Protein AF-A0A7S3QE21-F1 (afdb_monomer)

Mean predicted aligned error: 10.81 Å

Nearest PDB structures (foldseek):
  2db0-assembly1_A  TM=3.358E-01  e=1.601E+00  Pyrococcus horikoshii OT3
  6w1e-assembly1_A-2  TM=3.048E-01  e=9.489E+00  Streptococcus thermophilus LMG 18311

Secondary structure (DSSP, 8-state):
-HHHHHHTGGGGGGGG-EETTEEHHHHHHHHH-HHHHHHHHHHHS-S--TT-HHHHHHHHHHHHH-GGGHHHHGGGSGGGGGSPPTTT---HHHHHHHSTT--HHHHHHHHHH-GGGGG-------------------

Foldseek 3Di:
DLVVLLVPLVCLLQQLADDPNDGVLRVCCVVPNLVVSLVVSLSSHDPDDPVCVSLLSNLLSCLQHPLVCLVSSCVVRVVNQPPADPVPRHGSLVNLCPYPNHDVVSNCVSCVSPVCSVVPDDPDDDPPDDPDDDDDDD

Sequence (138 aa):
MKAGMQHFSNHFGFLFRELHGQTACEAAFDVFGKDDTMTMIRQCIPAMDENNHHHSRILNYVARHCPRLMKDMVNCYQPNVSQKDPQTGLYPFMLAASFDTCDLSSVYLLLHHNPRLLNGGCKSSCNLHKMEERQGKS

Organism: NCBI:txid122233

Radius of gyration: 20.23 Å; Cα contacts (8 Å, |Δi|>4): 142; chains: 1; bounding box: 34×74×44 Å

Structure (mmCIF, N/CA/C/O backbone):
data_AF-A0A7S3QE21-F1
#
_entry.id   AF-A0A7S3QE21-F1
#
loop_
_atom_site.group_PDB
_atom_site.id
_atom_site.type_symbol
_atom_site.label_atom_id
_atom_site.label_alt_id
_atom_site.label_comp_id
_atom_site.label_asym_id
_atom_site.label_entity_id
_atom_site.label_seq_id
_atom_site.pdbx_PDB_ins_code
_atom_site.Cartn_x
_atom_site.Cartn_y
_atom_site.Cartn_z
_atom_site.occupancy
_atom_site.B_iso_or_equiv
_atom_site.auth_seq_id
_atom_site.auth_comp_id
_atom_site.auth_asym_id
_atom_site.auth_atom_id
_atom_site.pdbx_PDB_model_num
ATOM 1 N N . MET A 1 1 ? 3.066 16.590 14.813 1.00 49.66 1 MET A N 1
ATOM 2 C CA . MET A 1 1 ? 3.157 15.407 13.924 1.00 49.66 1 MET A CA 1
ATOM 3 C C . MET A 1 1 ? 3.993 15.687 12.669 1.00 49.66 1 MET A C 1
ATOM 5 O O . MET A 1 1 ? 5.017 15.039 12.509 1.00 49.66 1 MET A O 1
ATOM 9 N N . LYS A 1 2 ? 3.656 16.708 11.859 1.00 47.16 2 LYS A N 1
ATOM 10 C CA . LYS A 1 2 ? 4.366 17.073 10.609 1.00 47.16 2 LYS A CA 1
ATOM 11 C C . LYS A 1 2 ? 5.896 17.214 10.734 1.00 47.16 2 LYS A C 1
ATOM 13 O O . LYS A 1 2 ? 6.616 16.590 9.968 1.00 47.16 2 LYS A O 1
ATOM 18 N N . ALA A 1 3 ? 6.393 17.949 11.736 1.00 53.31 3 ALA A N 1
ATOM 19 C CA . ALA A 1 3 ? 7.837 18.140 11.940 1.00 53.31 3 ALA A CA 1
ATOM 20 C C . ALA A 1 3 ? 8.583 16.827 12.263 1.00 53.31 3 ALA A C 1
ATOM 22 O O . ALA A 1 3 ? 9.636 16.556 11.699 1.00 53.31 3 ALA A O 1
ATOM 23 N N . GLY A 1 4 ? 8.012 15.963 13.110 1.00 53.66 4 GLY A N 1
ATOM 24 C CA . GLY A 1 4 ? 8.606 14.656 13.418 1.00 53.66 4 GLY A CA 1
ATOM 25 C C . GLY A 1 4 ? 8.608 13.711 12.213 1.00 53.66 4 GLY A C 1
ATOM 26 O O . GLY A 1 4 ? 9.601 13.043 11.951 1.00 53.66 4 GLY A O 1
ATOM 27 N N . MET A 1 5 ? 7.528 13.701 11.429 1.00 58.84 5 MET A N 1
ATOM 28 C CA . MET A 1 5 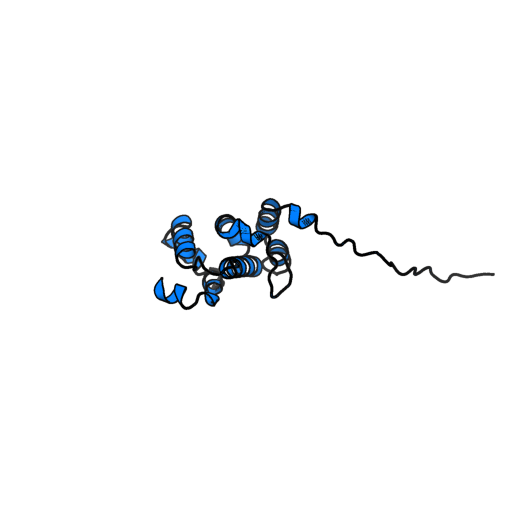? 7.413 12.859 10.231 1.00 58.84 5 MET A CA 1
ATOM 29 C C . MET A 1 5 ? 8.389 13.272 9.120 1.00 58.84 5 MET A C 1
ATOM 31 O O . MET A 1 5 ? 8.921 12.408 8.430 1.00 58.84 5 MET A O 1
ATOM 35 N N . GLN A 1 6 ? 8.693 14.566 8.996 1.00 58.41 6 GLN A N 1
ATOM 36 C CA . GLN A 1 6 ? 9.703 15.068 8.059 1.00 58.41 6 GLN A CA 1
ATOM 37 C C . GLN A 1 6 ? 11.135 14.663 8.451 1.00 58.41 6 GLN A C 1
ATOM 39 O O . GLN A 1 6 ? 11.940 14.367 7.574 1.00 58.41 6 GLN A O 1
ATOM 44 N N . HIS A 1 7 ? 11.452 14.599 9.751 1.00 56.91 7 HIS A N 1
ATOM 45 C CA . HIS A 1 7 ? 12.776 14.185 10.242 1.00 56.91 7 HIS A CA 1
ATOM 46 C C . HIS A 1 7 ? 12.993 12.664 10.244 1.00 56.91 7 HIS A C 1
ATOM 48 O O . HIS A 1 7 ? 14.127 12.198 10.142 1.00 56.91 7 HIS A O 1
ATOM 54 N N . PHE A 1 8 ? 11.919 11.880 10.347 1.00 61.50 8 PHE A N 1
ATOM 55 C CA . PHE A 1 8 ? 11.961 10.420 10.452 1.00 61.50 8 PHE A CA 1
ATOM 56 C C . PHE A 1 8 ? 11.344 9.742 9.230 1.00 61.50 8 PHE A C 1
ATOM 58 O O . PHE A 1 8 ? 10.583 8.785 9.351 1.00 61.50 8 PHE A O 1
ATOM 65 N N . SER A 1 9 ? 11.701 10.205 8.038 1.00 58.72 9 SER A N 1
ATOM 66 C CA . SER A 1 9 ? 11.113 9.733 6.785 1.00 58.72 9 SER A CA 1
ATOM 67 C C . SER A 1 9 ? 11.354 8.235 6.506 1.00 58.72 9 SER A C 1
ATOM 69 O O . SER A 1 9 ? 10.553 7.565 5.860 1.00 58.72 9 SER A O 1
ATOM 71 N N . ASN A 1 10 ? 12.401 7.647 7.086 1.00 61.97 10 ASN A N 1
ATOM 72 C CA . ASN A 1 10 ? 12.647 6.201 7.041 1.00 61.97 10 ASN A CA 1
ATOM 73 C C . ASN A 1 10 ? 11.690 5.373 7.924 1.00 61.97 10 ASN A C 1
ATOM 75 O O . ASN A 1 10 ? 11.673 4.148 7.826 1.00 61.97 10 ASN A O 1
ATOM 79 N N . HIS A 1 11 ? 10.892 6.020 8.775 1.00 72.00 11 HIS A N 1
ATOM 80 C CA . HIS A 1 11 ? 10.008 5.381 9.750 1.00 72.00 11 HIS A CA 1
ATOM 81 C C . HIS A 1 11 ? 8.526 5.426 9.350 1.00 72.00 11 HIS A C 1
ATOM 83 O O . HIS A 1 11 ? 7.686 4.944 10.107 1.00 72.00 11 HIS A O 1
ATOM 89 N N . PHE A 1 12 ? 8.181 5.928 8.153 1.00 75.69 12 PHE A N 1
ATOM 90 C CA . PHE A 1 12 ? 6.794 5.917 7.657 1.00 75.69 12 PHE A CA 1
ATOM 91 C C . PHE A 1 12 ? 6.184 4.511 7.605 1.00 75.69 12 PHE A C 1
ATOM 93 O O . PHE A 1 12 ? 4.978 4.368 7.783 1.00 75.69 12 PHE A O 1
ATOM 100 N N . GLY A 1 13 ? 7.011 3.469 7.454 1.00 74.94 13 GLY A N 1
ATOM 101 C CA . GLY A 1 13 ? 6.569 2.076 7.561 1.00 74.94 13 GLY A CA 1
ATOM 102 C C . GLY A 1 13 ? 5.844 1.761 8.877 1.00 74.94 13 GLY A C 1
ATOM 103 O O . GLY A 1 13 ? 4.947 0.928 8.890 1.00 74.94 13 GLY A O 1
ATOM 104 N N . PHE A 1 14 ? 6.141 2.462 9.979 1.00 82.00 14 PHE A N 1
ATOM 105 C CA . PHE A 1 14 ? 5.453 2.233 11.254 1.00 82.00 14 PHE A CA 1
ATOM 106 C C . PHE A 1 14 ? 3.972 2.608 11.239 1.00 82.00 14 PHE A C 1
ATOM 108 O O . PHE A 1 14 ? 3.220 2.028 12.015 1.00 82.00 14 PHE A O 1
ATOM 115 N N . LEU A 1 15 ? 3.531 3.503 10.348 1.00 85.12 15 LEU A N 1
ATOM 116 C CA . LEU A 1 15 ? 2.099 3.786 10.182 1.00 85.12 15 LEU A CA 1
ATOM 117 C C . LEU A 1 15 ? 1.323 2.542 9.737 1.00 85.12 15 LEU A C 1
ATOM 119 O O . LEU A 1 15 ? 0.148 2.396 10.054 1.00 85.12 15 LEU A O 1
ATOM 123 N N . PHE A 1 16 ? 2.006 1.653 9.022 1.00 86.81 16 PHE A N 1
ATOM 124 C CA . PHE A 1 16 ? 1.462 0.454 8.395 1.00 86.81 16 PHE A CA 1
ATOM 125 C C . PHE A 1 16 ? 1.811 -0.819 9.163 1.00 86.81 16 PHE A C 1
ATOM 127 O O . PHE A 1 16 ? 1.460 -1.919 8.746 1.00 86.81 16 PHE A O 1
ATOM 134 N N . ARG A 1 17 ? 2.530 -0.692 10.282 1.00 85.25 17 ARG A N 1
ATOM 135 C CA . ARG A 1 17 ? 2.784 -1.819 11.168 1.00 85.25 17 ARG A CA 1
ATOM 136 C C . ARG A 1 17 ? 1.496 -2.157 11.902 1.00 85.25 17 ARG A C 1
ATOM 138 O O . ARG A 1 17 ? 0.886 -1.286 12.517 1.00 85.25 17 ARG A O 1
ATOM 145 N N . GLU A 1 18 ? 1.124 -3.427 11.867 1.00 85.19 18 GLU A N 1
ATOM 146 C CA . GLU A 1 18 ? -0.023 -3.919 12.614 1.00 85.19 18 GLU A CA 1
ATOM 147 C C . GLU A 1 18 ? 0.317 -4.048 14.103 1.00 85.19 18 GLU A C 1
ATOM 149 O O . GLU A 1 18 ? 1.329 -4.647 14.476 1.00 85.19 18 GLU A O 1
ATOM 154 N N . LEU A 1 19 ? -0.529 -3.466 14.951 1.00 84.00 19 LEU A N 1
ATOM 155 C CA . LEU A 1 19 ? -0.481 -3.577 16.403 1.00 84.00 19 LEU A CA 1
ATOM 156 C C . LEU A 1 19 ? -1.888 -3.943 16.881 1.00 84.00 19 LEU A C 1
ATOM 158 O O . LEU A 1 19 ? -2.837 -3.203 16.653 1.00 84.00 19 LEU A O 1
ATOM 162 N N . HIS A 1 20 ? -2.035 -5.099 17.531 1.00 87.31 20 HIS A N 1
ATOM 163 C CA . HIS A 1 20 ? -3.336 -5.597 18.005 1.00 87.31 20 HIS A CA 1
ATOM 164 C C . HIS A 1 20 ? -4.408 -5.737 16.902 1.00 87.31 20 HIS A C 1
ATOM 166 O O . HIS A 1 20 ? -5.582 -5.474 17.140 1.00 87.31 20 HIS A O 1
ATOM 172 N N . GLY A 1 21 ? -4.013 -6.160 15.696 1.00 86.31 21 GLY A N 1
ATOM 173 C CA . GLY A 1 21 ? -4.936 -6.379 14.575 1.00 86.31 21 GLY A CA 1
ATOM 174 C C . GLY A 1 21 ? -5.262 -5.128 13.756 1.00 86.31 21 GLY A C 1
ATOM 175 O O . GLY A 1 21 ? -5.974 -5.232 12.761 1.00 86.31 21 GLY A O 1
ATOM 176 N N . GLN A 1 22 ? -4.737 -3.957 14.136 1.00 88.94 22 GLN A N 1
ATOM 177 C CA . GLN A 1 22 ? -4.975 -2.701 13.428 1.00 88.94 22 GLN A CA 1
ATOM 178 C C . GLN A 1 22 ? -3.673 -1.916 13.239 1.00 88.94 22 GLN A C 1
ATOM 180 O O . GLN A 1 22 ? -2.795 -1.887 14.102 1.00 88.94 22 GLN A O 1
ATOM 185 N N . THR A 1 23 ? -3.514 -1.276 12.087 1.00 90.38 23 THR A N 1
ATOM 186 C CA . THR A 1 23 ? -2.411 -0.340 11.843 1.00 90.38 23 THR A CA 1
ATOM 187 C C . THR A 1 23 ? -2.759 1.059 12.353 1.00 90.38 23 THR A C 1
ATOM 189 O O . THR A 1 23 ? -3.926 1.445 12.410 1.00 90.38 23 THR A O 1
ATOM 192 N N . ALA A 1 24 ? -1.750 1.876 12.668 1.00 90.06 24 ALA A N 1
ATOM 193 C CA . ALA A 1 24 ? -1.988 3.282 13.012 1.00 90.06 24 ALA A CA 1
ATOM 194 C C . ALA A 1 24 ? -2.667 4.055 11.860 1.00 90.06 24 ALA A C 1
ATOM 196 O O . ALA A 1 24 ? -3.428 4.988 12.105 1.00 90.06 24 ALA A O 1
ATOM 197 N N . CYS A 1 25 ? -2.422 3.650 10.608 1.00 89.50 25 CYS A N 1
ATOM 198 C CA . CYS A 1 25 ? -3.103 4.184 9.431 1.00 89.50 25 CYS A CA 1
ATOM 199 C C . CYS A 1 25 ? -4.599 3.839 9.415 1.00 89.50 25 CYS A C 1
ATOM 201 O O . CYS A 1 25 ? -5.415 4.718 9.161 1.00 89.50 25 CYS A O 1
ATOM 203 N N . GLU A 1 26 ? -4.969 2.590 9.704 1.00 90.19 26 GLU A N 1
ATOM 204 C CA . GLU A 1 26 ? -6.376 2.173 9.786 1.00 90.19 26 GLU A CA 1
ATOM 205 C C . GLU A 1 26 ? -7.103 2.886 10.927 1.00 90.19 26 GLU A C 1
ATOM 207 O O . GLU A 1 26 ? -8.194 3.404 10.718 1.00 90.19 26 GLU A O 1
ATOM 212 N N . ALA A 1 27 ? -6.463 3.020 12.091 1.00 91.69 27 ALA A N 1
ATOM 213 C CA . ALA A 1 27 ? -7.025 3.802 13.191 1.00 91.69 27 ALA A CA 1
ATOM 214 C C . ALA A 1 27 ? -7.248 5.276 12.793 1.00 91.69 27 ALA A C 1
ATOM 216 O O . ALA A 1 27 ? -8.248 5.886 13.166 1.00 91.69 27 ALA A O 1
ATOM 217 N N . ALA A 1 28 ? -6.344 5.861 12.000 1.00 90.75 28 ALA A N 1
ATOM 218 C CA . ALA A 1 28 ? -6.529 7.209 11.469 1.00 90.75 28 ALA A CA 1
ATOM 219 C C . ALA A 1 28 ? -7.672 7.285 10.440 1.00 90.75 28 ALA A C 1
ATOM 221 O O . ALA A 1 28 ? -8.402 8.276 10.434 1.00 90.75 28 ALA A O 1
ATOM 222 N N . PHE A 1 29 ? -7.881 6.242 9.626 1.00 91.81 29 PHE A N 1
ATOM 223 C CA . PHE A 1 29 ? -9.031 6.167 8.719 1.00 91.81 29 PHE A CA 1
ATOM 224 C C . PHE A 1 29 ? -10.359 6.197 9.476 1.00 91.81 29 PHE A C 1
ATOM 226 O O . PHE A 1 29 ? -11.265 6.908 9.045 1.00 91.81 29 PHE A O 1
ATOM 233 N N . ASP A 1 30 ? -10.453 5.495 10.605 1.00 91.25 30 ASP A N 1
ATOM 234 C CA . ASP A 1 30 ? -11.667 5.462 11.429 1.00 91.25 30 ASP A CA 1
ATOM 235 C C . ASP A 1 30 ? -11.979 6.825 12.071 1.00 91.25 30 ASP A C 1
ATOM 237 O O . ASP A 1 30 ? -13.144 7.190 12.221 1.00 91.25 30 ASP A O 1
ATOM 241 N N . VAL A 1 31 ? -10.947 7.595 12.440 1.00 93.88 31 VAL A N 1
ATOM 242 C CA . VAL A 1 31 ? -11.106 8.876 13.154 1.00 93.88 31 VAL A CA 1
ATOM 243 C C . VAL A 1 31 ? -11.271 10.067 12.208 1.00 93.88 31 VAL A C 1
ATOM 245 O O . VAL A 1 31 ? -12.096 10.943 12.463 1.00 93.88 31 VAL A O 1
ATOM 248 N N . PHE A 1 32 ? -10.474 10.133 11.142 1.00 91.31 32 PHE A N 1
ATOM 249 C CA . PHE A 1 32 ? -10.374 11.312 10.271 1.00 91.31 32 PHE A CA 1
ATOM 250 C C . PHE A 1 32 ? -10.912 11.072 8.862 1.00 91.31 32 PHE A C 1
ATOM 252 O O . PHE A 1 32 ? -10.989 12.003 8.070 1.00 91.31 32 PHE A O 1
ATOM 259 N N . GLY A 1 33 ? -11.272 9.835 8.529 1.00 91.00 33 GLY A N 1
ATOM 260 C CA . GLY A 1 33 ? -11.606 9.453 7.169 1.00 91.00 33 GLY A CA 1
ATOM 261 C C . GLY A 1 33 ? -10.367 9.134 6.332 1.00 91.00 33 GLY A C 1
ATOM 262 O O . GLY A 1 33 ? -9.252 9.626 6.546 1.00 91.00 33 GLY A O 1
ATOM 263 N N . LYS A 1 34 ? -10.578 8.262 5.347 1.00 88.56 34 LYS A N 1
ATOM 264 C CA . LYS A 1 34 ? -9.525 7.742 4.472 1.00 88.56 34 LYS A CA 1
ATOM 265 C C . LYS A 1 34 ? -8.854 8.843 3.648 1.00 88.56 34 LYS A C 1
ATOM 267 O O . LYS A 1 34 ? -7.629 8.932 3.643 1.00 88.56 34 LYS A O 1
ATOM 272 N N . ASP A 1 35 ? -9.633 9.671 2.957 1.00 87.38 35 ASP A N 1
ATOM 273 C CA . ASP A 1 35 ? -9.091 10.637 1.993 1.00 87.38 35 ASP A CA 1
ATOM 274 C C . ASP A 1 35 ? -8.256 11.732 2.675 1.00 87.38 35 ASP A C 1
ATOM 276 O O . ASP A 1 35 ? -7.161 12.063 2.205 1.00 87.38 35 ASP A O 1
ATOM 280 N N . ASP A 1 36 ? -8.707 12.216 3.833 1.00 88.44 36 ASP A N 1
ATOM 281 C CA . ASP A 1 36 ? -7.984 13.203 4.638 1.00 88.44 36 ASP A CA 1
ATOM 282 C C . ASP A 1 36 ? -6.694 12.614 5.212 1.00 88.44 36 ASP A C 1
ATOM 284 O O . ASP A 1 36 ? -5.623 13.219 5.103 1.00 88.44 36 ASP A O 1
ATOM 288 N N . THR A 1 37 ? -6.757 11.390 5.744 1.00 88.88 37 THR A N 1
ATOM 289 C CA . THR A 1 37 ? -5.572 10.683 6.247 1.00 88.88 37 THR A CA 1
ATOM 290 C C . THR A 1 37 ? -4.538 10.480 5.141 1.00 88.88 37 THR A C 1
ATOM 292 O O . THR A 1 37 ? -3.360 10.798 5.322 1.00 88.88 37 THR A O 1
ATOM 295 N N . MET A 1 38 ? -4.962 10.005 3.967 1.00 83.69 38 MET A N 1
ATOM 296 C CA . MET A 1 38 ? -4.068 9.788 2.827 1.00 83.69 38 MET A CA 1
ATOM 297 C C . MET A 1 38 ? -3.4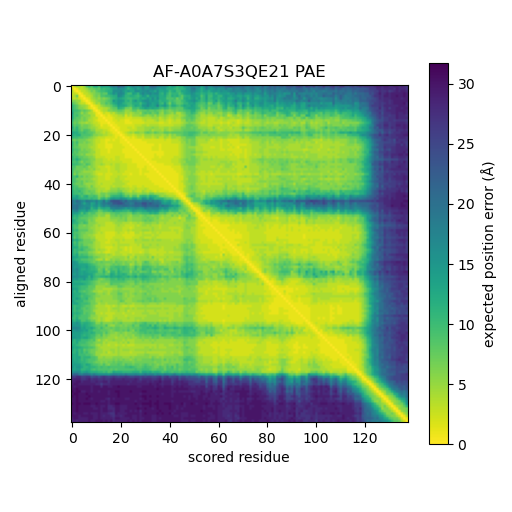65 11.096 2.312 1.00 83.69 38 MET A C 1
ATOM 299 O O . MET A 1 38 ? -2.277 11.140 1.981 1.00 83.69 38 MET A O 1
ATOM 303 N N . THR A 1 39 ? -4.244 12.178 2.302 1.00 85.00 39 THR A N 1
ATOM 304 C CA . THR A 1 39 ? -3.755 13.521 1.966 1.00 85.00 39 THR A CA 1
ATOM 305 C C . THR A 1 39 ? -2.685 13.981 2.955 1.00 85.00 39 THR A C 1
ATOM 307 O O . THR A 1 39 ? -1.626 14.456 2.537 1.00 85.00 39 THR A O 1
ATOM 310 N N . MET A 1 40 ? -2.899 13.773 4.256 1.00 83.81 40 MET A N 1
ATOM 311 C CA . MET A 1 40 ? -1.928 14.126 5.295 1.00 83.81 40 MET A CA 1
ATOM 312 C C . MET A 1 40 ? -0.642 13.301 5.195 1.00 83.81 40 MET A C 1
ATOM 314 O O . MET A 1 40 ? 0.449 13.868 5.282 1.00 83.81 40 MET A O 1
ATOM 318 N N . ILE A 1 41 ? -0.742 11.991 4.948 1.00 81.44 41 ILE A N 1
ATOM 319 C CA . ILE A 1 41 ? 0.427 11.122 4.746 1.00 81.44 41 ILE A CA 1
ATOM 320 C C . ILE A 1 41 ? 1.243 11.609 3.544 1.00 81.44 41 ILE A C 1
ATOM 322 O O . ILE A 1 41 ? 2.451 11.810 3.677 1.00 81.44 41 ILE A O 1
ATOM 326 N N . ARG A 1 42 ? 0.593 11.890 2.404 1.00 77.88 42 ARG A N 1
ATOM 327 C CA . ARG A 1 42 ? 1.259 12.438 1.207 1.00 77.88 42 ARG A CA 1
ATOM 328 C C . ARG A 1 42 ? 1.985 13.752 1.502 1.00 77.88 42 ARG A C 1
ATOM 330 O O . ARG A 1 42 ? 3.131 13.905 1.103 1.00 77.88 42 ARG A O 1
ATOM 337 N N . GLN A 1 43 ? 1.358 14.675 2.233 1.00 79.12 43 GLN A N 1
ATOM 338 C CA . GLN A 1 43 ? 1.965 15.966 2.592 1.00 79.12 43 GLN A CA 1
ATOM 339 C C . GLN A 1 43 ? 3.142 15.855 3.575 1.00 79.12 43 GLN A C 1
ATOM 341 O O . GLN A 1 43 ? 3.916 16.806 3.718 1.00 79.12 43 GLN A O 1
ATOM 346 N N . CYS A 1 44 ? 3.263 14.733 4.289 1.00 75.81 44 CYS A N 1
ATOM 347 C CA . CYS A 1 44 ? 4.357 14.498 5.226 1.00 75.81 44 CYS A CA 1
ATOM 348 C C . CYS A 1 44 ? 5.582 13.859 4.567 1.00 75.81 44 CYS A C 1
ATOM 350 O O . CYS A 1 44 ? 6.680 13.991 5.108 1.00 75.81 44 CYS A O 1
ATOM 352 N N . ILE A 1 45 ? 5.419 13.190 3.424 1.00 72.50 45 ILE A N 1
ATOM 353 C CA . ILE A 1 45 ? 6.530 12.571 2.703 1.00 72.50 45 ILE A CA 1
ATOM 354 C C . ILE A 1 45 ? 7.225 13.655 1.868 1.00 72.50 45 ILE A C 1
ATOM 356 O O . ILE A 1 45 ? 6.565 14.327 1.074 1.00 72.50 45 ILE A O 1
ATOM 360 N N . PRO A 1 46 ? 8.545 13.859 2.025 1.00 68.00 46 PRO A N 1
ATOM 361 C CA . PRO A 1 46 ? 9.275 14.824 1.214 1.00 68.00 46 PRO A CA 1
ATOM 362 C C . PRO A 1 46 ? 9.116 14.520 -0.282 1.00 68.00 46 PRO A C 1
ATOM 364 O O . PRO A 1 46 ? 9.324 13.387 -0.711 1.00 68.00 46 PRO A O 1
ATOM 367 N N . ALA A 1 47 ? 8.778 15.539 -1.079 1.00 61.09 47 ALA A N 1
ATOM 368 C CA . ALA A 1 47 ? 8.697 15.423 -2.540 1.00 61.09 47 ALA A CA 1
ATOM 369 C C . ALA A 1 47 ? 10.078 15.244 -3.198 1.00 61.09 47 ALA A C 1
ATOM 371 O O . ALA A 1 47 ? 10.173 14.800 -4.336 1.00 61.09 47 ALA A O 1
ATOM 372 N N . MET A 1 48 ? 11.143 15.620 -2.485 1.00 52.59 48 MET A N 1
ATOM 373 C CA . MET A 1 48 ? 12.510 15.617 -2.985 1.00 52.59 48 MET A CA 1
ATOM 374 C C . MET A 1 48 ? 13.308 14.468 -2.383 1.00 52.59 48 MET A C 1
ATOM 376 O O . MET A 1 48 ? 14.057 14.634 -1.425 1.00 52.59 48 MET A O 1
ATOM 380 N N . ASP A 1 49 ? 13.179 13.298 -2.987 1.00 57.78 49 ASP A N 1
ATOM 381 C CA . ASP A 1 49 ? 14.374 12.524 -3.280 1.00 57.78 49 ASP A CA 1
ATOM 382 C C . ASP A 1 49 ? 14.355 12.263 -4.790 1.00 57.78 49 ASP A C 1
ATOM 384 O O . ASP A 1 49 ? 13.300 11.978 -5.356 1.00 57.78 49 ASP A O 1
ATOM 388 N N . GLU A 1 50 ? 15.493 12.432 -5.461 1.00 56.53 50 GLU A N 1
ATOM 389 C CA . GLU A 1 50 ? 15.600 12.406 -6.930 1.00 56.53 50 GLU A CA 1
ATOM 390 C C . GLU A 1 50 ? 15.184 11.054 -7.558 1.00 56.53 50 GLU A C 1
ATOM 392 O O . GLU A 1 50 ? 15.174 10.916 -8.777 1.00 56.53 50 GLU A O 1
ATOM 397 N N . ASN A 1 51 ? 14.788 10.063 -6.743 1.00 60.22 51 ASN A N 1
ATOM 398 C CA . ASN A 1 51 ? 14.438 8.704 -7.149 1.00 60.22 51 ASN A CA 1
ATOM 399 C C . ASN A 1 51 ? 13.075 8.199 -6.609 1.00 60.22 51 ASN A C 1
ATOM 401 O O . ASN A 1 51 ? 12.736 7.027 -6.811 1.00 60.22 51 ASN A O 1
ATOM 405 N N . ASN A 1 52 ? 12.273 9.042 -5.943 1.00 67.12 52 ASN A N 1
ATOM 406 C CA . ASN A 1 52 ? 11.050 8.660 -5.214 1.00 67.12 52 ASN A CA 1
ATOM 407 C C . ASN A 1 52 ? 11.225 7.464 -4.243 1.00 67.12 52 ASN A C 1
ATOM 409 O O . ASN A 1 52 ? 10.299 6.672 -4.031 1.00 67.12 52 ASN A O 1
ATOM 413 N N . HIS A 1 53 ? 12.401 7.310 -3.643 1.00 73.31 53 HIS A N 1
ATOM 414 C CA . HIS A 1 53 ? 12.785 6.223 -2.746 1.00 73.31 53 HIS A CA 1
ATOM 415 C C . HIS A 1 53 ? 11.842 6.077 -1.542 1.00 73.31 53 HIS A C 1
ATOM 417 O O . HIS A 1 53 ? 11.476 4.962 -1.177 1.00 73.31 53 HIS A O 1
ATOM 423 N N . HIS A 1 54 ? 11.374 7.179 -0.952 1.00 77.19 54 HIS A N 1
ATOM 424 C CA . HIS A 1 54 ? 10.454 7.128 0.195 1.00 77.19 54 HIS A CA 1
ATOM 425 C C . HIS A 1 54 ? 9.087 6.536 -0.170 1.00 77.19 54 HIS A C 1
ATOM 427 O O . HIS A 1 54 ? 8.536 5.725 0.575 1.00 77.19 54 HIS A O 1
ATOM 433 N N . HIS A 1 55 ? 8.576 6.901 -1.346 1.00 78.88 55 HIS A N 1
ATOM 434 C CA . HIS A 1 55 ? 7.304 6.413 -1.877 1.00 78.88 55 HIS A CA 1
ATOM 435 C C . HIS A 1 55 ? 7.416 4.911 -2.196 1.00 78.88 55 HIS A C 1
ATOM 437 O O . HIS A 1 55 ? 6.547 4.124 -1.822 1.00 78.88 55 HIS A O 1
ATOM 443 N N . SER A 1 56 ? 8.548 4.499 -2.781 1.00 79.88 56 SER A N 1
ATOM 444 C CA . SER A 1 56 ? 8.888 3.093 -3.036 1.00 79.88 56 SER A CA 1
ATOM 445 C C . SER A 1 56 ? 8.951 2.259 -1.754 1.00 79.88 56 SER A C 1
ATOM 447 O O . SER A 1 56 ? 8.331 1.202 -1.663 1.00 79.88 56 SER A O 1
ATOM 449 N N . ARG A 1 57 ? 9.626 2.756 -0.709 1.00 81.12 57 ARG A N 1
ATOM 450 C CA . ARG A 1 57 ? 9.743 2.046 0.576 1.00 81.12 57 ARG A CA 1
ATOM 451 C C . ARG A 1 57 ? 8.402 1.865 1.271 1.00 81.12 57 ARG A C 1
ATOM 453 O O . ARG A 1 57 ? 8.149 0.784 1.793 1.00 81.12 57 ARG A O 1
ATOM 460 N N . ILE A 1 58 ? 7.552 2.892 1.274 1.00 84.06 58 ILE A N 1
ATOM 461 C CA . ILE A 1 58 ? 6.197 2.793 1.833 1.00 84.06 58 ILE A CA 1
ATOM 462 C C . ILE A 1 58 ? 5.394 1.744 1.067 1.00 84.06 58 ILE A C 1
ATOM 464 O O . ILE A 1 58 ? 4.811 0.858 1.686 1.00 84.06 58 ILE A O 1
ATOM 468 N N . LEU A 1 59 ? 5.430 1.788 -0.267 1.00 86.50 59 LEU A N 1
ATOM 469 C CA . LEU A 1 59 ? 4.721 0.831 -1.108 1.00 86.50 59 LEU A CA 1
ATOM 470 C C . LEU A 1 59 ? 5.188 -0.612 -0.857 1.00 86.50 59 LEU A C 1
ATOM 472 O O . LEU A 1 59 ? 4.360 -1.494 -0.642 1.00 86.50 59 LEU A O 1
ATOM 476 N N . ASN A 1 60 ? 6.501 -0.850 -0.813 1.00 87.50 60 ASN A N 1
ATOM 477 C CA . ASN A 1 60 ? 7.071 -2.175 -0.546 1.00 87.50 60 ASN A CA 1
ATOM 478 C C . ASN A 1 60 ? 6.741 -2.660 0.870 1.00 87.50 60 ASN A C 1
ATOM 480 O O . ASN A 1 60 ? 6.439 -3.838 1.065 1.00 87.50 60 ASN A O 1
ATOM 484 N N . TYR A 1 61 ? 6.759 -1.758 1.857 1.00 88.06 61 TYR A N 1
ATOM 485 C CA . TYR A 1 61 ? 6.381 -2.084 3.229 1.00 88.06 61 TYR A CA 1
ATOM 486 C C . TYR A 1 61 ? 4.914 -2.509 3.311 1.00 88.06 61 TYR A C 1
ATOM 488 O O . TYR A 1 61 ? 4.615 -3.557 3.881 1.00 88.06 61 TYR A O 1
ATOM 496 N N . VAL A 1 62 ? 4.007 -1.737 2.702 1.00 89.19 62 VAL A N 1
ATOM 497 C CA . VAL A 1 62 ? 2.574 -2.061 2.663 1.00 89.19 62 VAL A CA 1
ATOM 498 C C . VAL A 1 62 ? 2.346 -3.382 1.936 1.00 89.19 62 VAL A C 1
ATOM 500 O O . VAL A 1 62 ? 1.641 -4.238 2.461 1.00 89.19 62 VAL A O 1
ATOM 503 N N . ALA A 1 63 ? 2.992 -3.592 0.783 1.00 89.38 63 ALA A N 1
ATOM 504 C CA . ALA A 1 63 ? 2.897 -4.840 0.025 1.00 89.38 63 ALA A CA 1
ATOM 505 C C . ALA A 1 63 ? 3.295 -6.056 0.870 1.00 89.38 63 ALA A C 1
ATOM 507 O O . ALA A 1 63 ? 2.675 -7.107 0.769 1.00 89.38 63 ALA A O 1
ATOM 508 N N . ARG A 1 64 ? 4.314 -5.905 1.720 1.00 88.69 64 ARG A N 1
ATOM 509 C CA . ARG A 1 64 ? 4.840 -6.981 2.560 1.00 88.69 64 ARG A CA 1
ATOM 510 C C . ARG A 1 64 ? 4.027 -7.233 3.828 1.00 88.69 64 ARG A C 1
ATOM 512 O O . ARG A 1 64 ? 3.886 -8.379 4.241 1.00 88.69 64 ARG A O 1
ATOM 519 N N . HIS A 1 65 ? 3.576 -6.184 4.506 1.00 87.62 65 HIS A N 1
ATOM 520 C CA . HIS A 1 65 ? 3.077 -6.301 5.880 1.00 87.62 65 HIS A CA 1
ATOM 521 C C . HIS A 1 65 ? 1.567 -6.131 6.010 1.00 87.62 65 HIS A C 1
ATOM 523 O O . HIS A 1 65 ? 0.982 -6.653 6.952 1.00 87.62 65 HIS A O 1
ATOM 529 N N . CYS A 1 66 ? 0.933 -5.420 5.086 1.00 88.88 66 CYS A N 1
ATOM 530 C CA . CYS A 1 66 ? -0.494 -5.130 5.150 1.00 88.88 66 CYS A CA 1
ATOM 531 C C . CYS A 1 66 ? -1.051 -4.881 3.738 1.00 88.88 66 CYS A C 1
ATOM 533 O O . CYS A 1 66 ? -1.576 -3.796 3.458 1.00 88.88 66 CYS A O 1
ATOM 535 N N . PRO A 1 67 ? -0.946 -5.863 2.821 1.00 88.50 67 PRO A N 1
ATOM 536 C CA . PRO A 1 67 ? -1.301 -5.659 1.423 1.00 88.50 67 PRO A CA 1
ATOM 537 C C . PRO A 1 67 ? -2.762 -5.245 1.259 1.00 88.50 67 PRO A C 1
ATOM 539 O O . PRO A 1 67 ? -3.037 -4.466 0.368 1.00 88.50 67 PRO A O 1
ATOM 542 N N . ARG A 1 68 ? -3.672 -5.588 2.180 1.00 87.75 68 ARG A N 1
ATOM 543 C CA . ARG A 1 68 ? -5.064 -5.089 2.197 1.00 87.75 68 ARG A CA 1
ATOM 544 C C . ARG A 1 68 ? -5.225 -3.561 2.052 1.00 87.75 68 ARG A C 1
ATOM 546 O O . ARG A 1 68 ? -6.248 -3.109 1.537 1.00 87.75 68 ARG A O 1
ATOM 553 N N . LEU A 1 69 ? -4.233 -2.765 2.473 1.00 88.12 69 LEU A N 1
ATOM 554 C CA . LEU A 1 69 ? -4.227 -1.299 2.321 1.00 88.12 69 LEU A CA 1
ATOM 555 C C . LEU A 1 69 ? -3.734 -0.839 0.940 1.00 88.12 69 LEU A C 1
ATOM 557 O O . LEU A 1 69 ? -3.789 0.345 0.611 1.00 88.12 69 LEU A O 1
ATOM 561 N N . MET A 1 70 ? -3.273 -1.754 0.090 1.00 87.00 70 MET A N 1
ATOM 562 C CA . MET A 1 70 ? -2.721 -1.445 -1.225 1.00 87.00 70 MET A CA 1
ATOM 563 C C . MET A 1 70 ? -3.746 -0.783 -2.143 1.00 87.00 70 MET A C 1
ATOM 565 O O . MET A 1 70 ? -3.390 0.105 -2.916 1.00 87.00 70 MET A O 1
ATOM 569 N N . LYS A 1 71 ? -5.028 -1.140 -2.007 1.00 85.81 71 LYS A N 1
ATOM 570 C CA . LYS A 1 71 ? -6.133 -0.487 -2.728 1.00 85.81 71 LYS A CA 1
ATOM 571 C C . LYS A 1 71 ? -6.189 1.025 -2.476 1.00 85.81 71 LYS A C 1
ATOM 573 O O . LYS A 1 71 ? -6.569 1.792 -3.358 1.00 85.81 71 LYS A O 1
ATOM 578 N N . ASP A 1 72 ? -5.788 1.450 -1.281 1.00 83.25 72 ASP A N 1
ATOM 579 C CA . ASP A 1 72 ? -5.811 2.842 -0.844 1.00 83.25 72 ASP A CA 1
ATOM 580 C C . ASP A 1 72 ? -4.486 3.548 -1.201 1.00 83.25 72 ASP A C 1
ATOM 582 O O . ASP A 1 72 ? -4.459 4.749 -1.473 1.00 83.25 72 ASP A O 1
ATOM 586 N N . MET A 1 73 ? -3.389 2.787 -1.281 1.00 78.56 73 MET A N 1
ATOM 587 C CA . MET A 1 73 ? -2.036 3.289 -1.544 1.00 78.56 73 MET A CA 1
ATOM 588 C C . MET A 1 73 ? -1.689 3.404 -3.027 1.00 78.56 73 MET A C 1
ATOM 590 O O . MET A 1 73 ? -0.983 4.337 -3.408 1.00 78.56 73 MET A O 1
ATOM 594 N N . VAL A 1 74 ? -2.162 2.493 -3.882 1.00 76.69 74 VAL A N 1
ATOM 595 C CA . VAL A 1 74 ? -1.671 2.387 -5.267 1.00 76.69 74 VAL A CA 1
ATOM 596 C C . VAL A 1 74 ? -1.886 3.676 -6.061 1.00 76.69 74 VAL A C 1
ATOM 598 O O . VAL A 1 74 ? -0.999 4.114 -6.788 1.00 76.69 74 VAL A O 1
ATOM 601 N N . ASN A 1 75 ? -3.009 4.360 -5.827 1.00 72.56 75 ASN A N 1
ATOM 602 C CA . ASN A 1 75 ? -3.344 5.631 -6.472 1.00 72.56 75 ASN A CA 1
ATOM 603 C C . ASN A 1 75 ? -2.456 6.790 -6.005 1.00 72.56 75 ASN A C 1
ATOM 605 O O . ASN A 1 75 ? -2.331 7.796 -6.697 1.00 72.56 75 ASN A O 1
ATOM 609 N N . CYS A 1 76 ? -1.850 6.667 -4.825 1.00 70.00 76 CYS A N 1
ATOM 610 C CA . CYS A 1 76 ? -0.939 7.659 -4.267 1.00 70.00 76 CYS A CA 1
ATOM 611 C C . CYS A 1 76 ? 0.480 7.534 -4.827 1.00 70.00 76 CYS A C 1
ATOM 613 O O . CYS A 1 76 ? 1.208 8.522 -4.837 1.00 70.00 76 CYS A O 1
ATOM 615 N N . TYR A 1 77 ? 0.866 6.338 -5.279 1.00 71.69 77 TYR A N 1
ATOM 616 C CA . TYR A 1 77 ? 2.264 5.9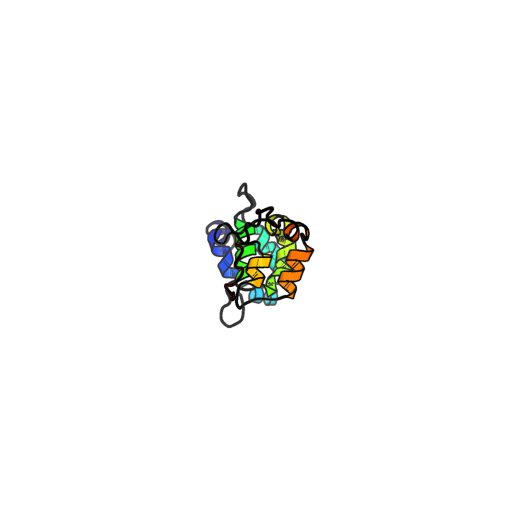68 -5.516 1.00 71.69 77 TYR A CA 1
ATOM 617 C C . TYR A 1 77 ? 2.481 5.259 -6.861 1.00 71.69 77 TYR A C 1
ATOM 619 O O . TYR A 1 77 ? 3.427 4.488 -7.013 1.00 71.69 77 TYR A O 1
ATOM 627 N N . GLN A 1 78 ? 1.615 5.512 -7.850 1.00 71.12 78 GLN A N 1
ATOM 628 C CA . GLN A 1 78 ? 1.597 4.791 -9.133 1.00 71.12 78 GLN A CA 1
ATOM 629 C C . GLN A 1 78 ? 2.969 4.649 -9.825 1.00 71.12 78 GLN A C 1
ATOM 631 O O . GLN A 1 78 ? 3.279 3.537 -10.263 1.00 71.12 78 GLN A O 1
ATOM 636 N N . PRO A 1 79 ? 3.837 5.683 -9.901 1.00 72.25 79 PRO A N 1
ATOM 637 C CA . PRO A 1 79 ? 5.145 5.539 -10.548 1.00 72.25 79 PRO A CA 1
ATOM 638 C C . PRO A 1 79 ? 6.041 4.477 -9.890 1.00 72.25 79 PRO A C 1
ATOM 640 O O . PRO A 1 79 ? 6.855 3.839 -10.560 1.00 72.25 79 PRO A O 1
ATOM 643 N N . ASN A 1 80 ? 5.877 4.245 -8.587 1.00 78.56 80 ASN A N 1
ATOM 644 C CA . ASN A 1 80 ? 6.713 3.336 -7.809 1.00 78.56 80 ASN A CA 1
ATOM 645 C C . ASN A 1 80 ? 6.284 1.867 -7.912 1.00 78.56 80 ASN A C 1
ATOM 647 O O . ASN A 1 80 ? 7.083 0.991 -7.597 1.00 78.56 80 ASN A O 1
ATOM 651 N N . VAL A 1 81 ? 5.083 1.570 -8.425 1.00 82.38 81 VAL A N 1
ATOM 652 C CA . VAL A 1 81 ? 4.594 0.186 -8.622 1.00 82.38 81 VAL A CA 1
ATOM 653 C C . VAL A 1 81 ? 5.504 -0.616 -9.561 1.00 82.38 81 VAL A C 1
ATOM 655 O O . VAL A 1 81 ? 5.587 -1.839 -9.479 1.00 82.38 81 VAL A O 1
ATOM 658 N N . SER A 1 82 ? 6.225 0.083 -10.439 1.00 85.00 82 SER A N 1
ATOM 659 C CA . SER A 1 82 ? 7.137 -0.512 -11.422 1.00 85.00 82 SER A CA 1
ATOM 660 C C . SER A 1 82 ? 8.589 -0.577 -10.950 1.00 85.00 82 SER A C 1
ATOM 662 O O . SER A 1 82 ? 9.458 -0.995 -11.714 1.00 85.00 82 SER A O 1
ATOM 664 N N . GLN A 1 83 ? 8.881 -0.139 -9.727 1.00 85.88 83 GLN A N 1
ATOM 665 C CA . GLN A 1 83 ? 10.223 -0.206 -9.164 1.00 85.88 83 GLN A CA 1
ATOM 666 C C . GLN A 1 83 ? 10.391 -1.514 -8.400 1.00 85.88 83 GLN A C 1
ATOM 668 O O . GLN A 1 83 ? 9.494 -1.948 -7.683 1.00 85.88 83 GLN A O 1
ATOM 673 N N . LYS A 1 84 ? 11.552 -2.149 -8.553 1.00 87.38 84 LYS A N 1
ATOM 674 C CA . LYS A 1 84 ? 11.920 -3.276 -7.700 1.00 87.38 84 LYS A CA 1
ATOM 675 C C . LYS A 1 84 ? 12.336 -2.753 -6.338 1.00 87.38 84 LYS A C 1
ATOM 677 O O . LYS A 1 84 ? 13.027 -1.739 -6.246 1.00 87.38 84 LYS A O 1
ATOM 682 N N . ASP A 1 85 ? 11.960 -3.479 -5.302 1.00 85.50 85 ASP A N 1
ATOM 683 C CA . ASP A 1 85 ? 12.482 -3.260 -3.970 1.00 85.50 85 ASP A CA 1
ATOM 684 C C . ASP A 1 85 ? 13.998 -3.516 -3.958 1.00 85.50 85 ASP A C 1
ATOM 686 O O . ASP A 1 85 ? 14.423 -4.630 -4.275 1.00 85.50 85 ASP A O 1
ATOM 690 N N . PRO A 1 86 ? 14.838 -2.529 -3.601 1.00 83.12 86 PRO A N 1
ATOM 691 C CA . PRO A 1 86 ? 16.290 -2.697 -3.619 1.00 83.12 86 PRO A CA 1
ATOM 692 C C . PRO A 1 86 ? 16.792 -3.792 -2.674 1.00 83.12 86 PRO A C 1
ATOM 694 O O . PRO A 1 86 ? 17.865 -4.343 -2.901 1.00 83.12 86 PRO A O 1
ATOM 697 N N . GLN A 1 87 ? 16.036 -4.104 -1.616 1.00 84.00 87 GLN A N 1
ATOM 698 C CA . GLN A 1 87 ? 16.429 -5.104 -0.626 1.00 84.00 87 GLN A CA 1
ATOM 699 C C . GLN A 1 87 ? 16.177 -6.539 -1.109 1.00 84.00 87 GLN A C 1
ATOM 701 O O . GLN A 1 87 ? 16.977 -7.426 -0.823 1.00 84.00 87 GLN A O 1
ATOM 706 N N . THR A 1 88 ? 15.076 -6.779 -1.821 1.00 87.19 88 THR A N 1
ATOM 707 C CA . THR A 1 88 ? 14.659 -8.130 -2.240 1.00 87.19 88 THR A CA 1
ATOM 708 C C . THR A 1 88 ? 14.804 -8.390 -3.739 1.00 87.19 88 THR A C 1
ATOM 710 O O . THR A 1 88 ? 14.772 -9.539 -4.169 1.00 87.19 88 THR A O 1
ATOM 713 N N . GLY A 1 89 ? 14.941 -7.344 -4.556 1.00 88.88 89 GLY A N 1
ATOM 714 C CA . GLY A 1 89 ? 14.922 -7.436 -6.018 1.00 88.88 89 GLY A CA 1
ATOM 715 C C . GLY A 1 89 ? 13.542 -7.765 -6.607 1.00 88.88 89 GLY A C 1
ATOM 716 O O . GLY A 1 89 ? 13.442 -8.024 -7.811 1.00 88.88 89 GLY A O 1
ATOM 717 N N . LEU A 1 90 ? 12.488 -7.758 -5.785 1.00 90.81 90 LEU A N 1
ATOM 718 C CA . LEU A 1 90 ? 11.122 -8.118 -6.162 1.00 90.81 90 LEU A CA 1
ATOM 719 C C . LEU A 1 90 ? 10.285 -6.883 -6.501 1.00 90.81 90 LEU A C 1
ATO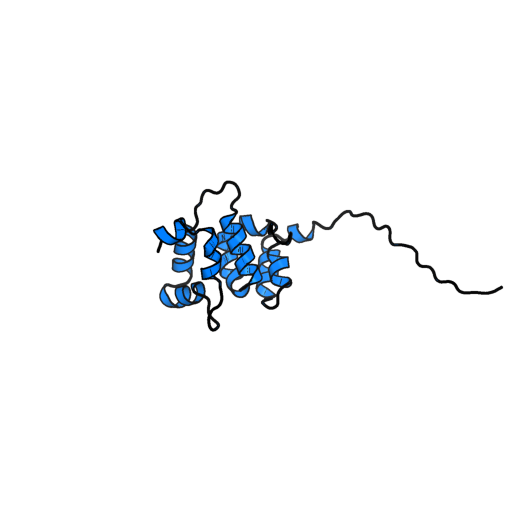M 721 O O . LEU A 1 90 ? 10.486 -5.805 -5.948 1.00 90.81 90 LEU A O 1
ATOM 725 N N . TYR A 1 91 ? 9.315 -7.042 -7.401 1.00 90.69 91 TYR A N 1
ATOM 726 C CA . TYR A 1 91 ? 8.280 -6.026 -7.607 1.00 90.69 91 TYR A CA 1
ATOM 727 C C . TYR A 1 91 ? 7.264 -6.033 -6.452 1.00 90.69 91 TYR A C 1
ATOM 729 O O . TYR A 1 91 ? 7.065 -7.082 -5.835 1.00 90.69 91 TYR A O 1
ATOM 737 N N . PRO A 1 92 ? 6.535 -4.929 -6.210 1.00 90.50 92 PRO A N 1
ATOM 738 C CA . PRO A 1 92 ? 5.507 -4.862 -5.172 1.00 90.50 92 PRO A CA 1
ATOM 739 C C . PRO A 1 92 ? 4.465 -5.986 -5.248 1.00 90.50 92 PRO A C 1
ATOM 741 O O . PRO A 1 92 ? 4.089 -6.535 -4.218 1.00 90.50 92 PRO A O 1
ATOM 744 N N . PHE A 1 93 ? 4.026 -6.388 -6.449 1.00 91.06 93 PHE A N 1
ATOM 745 C CA . PHE A 1 93 ? 3.062 -7.492 -6.591 1.00 91.06 93 PHE A CA 1
ATOM 746 C C . PHE A 1 93 ? 3.669 -8.850 -6.215 1.00 91.06 93 PHE A C 1
ATOM 748 O O . PHE A 1 93 ? 2.975 -9.705 -5.675 1.00 91.06 93 PHE A O 1
ATOM 755 N N . MET A 1 94 ? 4.969 -9.042 -6.475 1.00 92.88 94 MET A N 1
ATOM 756 C CA . MET A 1 94 ? 5.695 -10.244 -6.068 1.00 92.88 94 MET A CA 1
ATOM 757 C C . MET A 1 94 ? 5.869 -10.263 -4.552 1.00 92.88 94 MET A C 1
ATOM 759 O O . MET A 1 94 ? 5.646 -11.301 -3.943 1.00 92.88 94 MET A O 1
ATOM 763 N N . LEU A 1 95 ? 6.201 -9.120 -3.938 1.00 91.94 95 LEU A N 1
ATOM 764 C CA . LEU A 1 95 ? 6.230 -8.983 -2.482 1.00 91.94 95 LEU A CA 1
ATOM 765 C C . LEU A 1 95 ? 4.872 -9.350 -1.881 1.00 91.94 95 LEU A C 1
ATOM 767 O O . LEU A 1 95 ? 4.820 -10.244 -1.047 1.00 91.94 95 LEU A O 1
ATOM 771 N N . ALA A 1 96 ? 3.781 -8.753 -2.364 1.00 91.12 96 ALA A N 1
ATOM 772 C CA . ALA A 1 96 ? 2.435 -9.053 -1.877 1.00 91.12 96 ALA A CA 1
ATOM 773 C C . ALA A 1 96 ? 2.061 -10.538 -2.004 1.00 91.12 96 ALA A C 1
ATOM 775 O O . ALA A 1 96 ? 1.335 -11.048 -1.163 1.00 91.12 96 ALA A O 1
ATOM 776 N N . ALA A 1 97 ? 2.581 -11.243 -3.011 1.00 92.12 97 ALA A N 1
ATOM 777 C CA . ALA A 1 97 ? 2.339 -12.672 -3.196 1.00 92.12 97 ALA A CA 1
ATOM 778 C C . ALA A 1 97 ? 3.248 -13.587 -2.349 1.00 92.12 97 ALA A C 1
ATOM 780 O O . ALA A 1 97 ? 2.929 -14.762 -2.190 1.00 92.12 97 ALA A O 1
ATOM 781 N N . SER A 1 98 ? 4.388 -13.091 -1.851 1.00 90.50 98 SER A N 1
ATOM 782 C CA . SER A 1 98 ? 5.458 -13.930 -1.276 1.00 90.50 98 SER A CA 1
ATOM 783 C C . SER A 1 98 ? 5.402 -14.090 0.244 1.00 90.50 98 SER A C 1
ATOM 785 O O . SER A 1 98 ? 6.168 -14.883 0.786 1.00 90.50 98 SER A O 1
ATOM 787 N N . PHE A 1 99 ? 4.559 -13.327 0.941 1.00 85.00 99 PHE A N 1
ATOM 788 C CA . PHE A 1 99 ? 4.480 -13.342 2.406 1.00 85.00 99 PHE A CA 1
ATOM 789 C C . PHE A 1 99 ? 3.130 -13.859 2.900 1.00 85.00 99 PHE A C 1
ATOM 791 O O . PHE A 1 99 ? 2.136 -13.826 2.181 1.00 85.00 99 PHE A O 1
ATOM 798 N N . ASP A 1 100 ? 3.088 -14.261 4.169 1.00 83.94 100 ASP A N 1
ATOM 799 C CA . ASP A 1 100 ? 1.897 -14.819 4.829 1.00 83.94 100 ASP A CA 1
ATOM 800 C C . ASP A 1 100 ? 0.711 -13.841 4.892 1.00 83.94 100 ASP A C 1
ATOM 802 O O . ASP A 1 100 ? -0.423 -14.233 5.143 1.00 83.94 100 ASP A O 1
ATOM 806 N N . THR A 1 101 ? 0.967 -12.556 4.645 1.00 82.81 101 THR A N 1
ATOM 807 C CA . THR A 1 101 ? -0.040 -11.493 4.578 1.00 82.81 101 THR A CA 1
ATOM 808 C C . THR A 1 101 ? -0.736 -11.414 3.218 1.00 82.81 101 THR A C 1
ATOM 810 O O . THR A 1 101 ? -1.552 -10.516 3.027 1.00 82.81 101 THR A O 1
ATOM 813 N N . CYS A 1 102 ? -0.412 -12.315 2.282 1.00 86.50 102 CYS A N 1
ATOM 814 C CA . CYS A 1 102 ? -0.856 -12.299 0.892 1.00 86.50 102 CYS A CA 1
ATOM 815 C C . CYS A 1 102 ? -2.357 -12.029 0.727 1.00 86.50 102 CYS A C 1
ATOM 817 O O . CYS A 1 102 ? -3.209 -12.711 1.295 1.00 86.50 102 CYS A O 1
ATOM 819 N N . ASP A 1 103 ? -2.667 -11.050 -0.122 1.00 87.00 103 ASP A N 1
ATOM 820 C CA . ASP A 1 103 ? -4.021 -10.731 -0.557 1.00 87.00 103 ASP A CA 1
ATOM 821 C C . ASP A 1 103 ? -4.070 -10.716 -2.087 1.00 87.00 103 ASP A C 1
ATOM 823 O O . ASP A 1 103 ? -3.459 -9.865 -2.744 1.00 87.00 103 ASP A O 1
ATOM 827 N N . LEU A 1 104 ? -4.827 -11.654 -2.663 1.00 90.94 104 LEU A N 1
ATOM 828 C CA . LEU A 1 104 ? -4.959 -11.800 -4.112 1.00 90.94 104 LEU A CA 1
ATOM 829 C C . LEU A 1 104 ? -5.535 -10.536 -4.762 1.00 90.94 104 LEU A C 1
ATOM 831 O O . LEU A 1 104 ? -5.147 -10.200 -5.882 1.00 90.94 104 LEU A O 1
ATOM 835 N N . SER A 1 105 ? -6.406 -9.808 -4.056 1.00 91.06 105 SER A N 1
ATOM 836 C CA . SER A 1 105 ? -6.982 -8.552 -4.550 1.00 91.06 105 SER A CA 1
ATOM 837 C C . SER A 1 105 ? -5.888 -7.512 -4.772 1.00 91.06 105 SER A C 1
ATOM 839 O O . SER A 1 105 ? -5.853 -6.852 -5.808 1.00 91.06 105 SER A O 1
ATOM 841 N N . SER A 1 106 ? -4.949 -7.415 -3.833 1.00 89.88 106 SER A N 1
ATOM 842 C CA . SER A 1 106 ? -3.802 -6.512 -3.899 1.00 89.88 106 SER A CA 1
ATOM 843 C C . SER A 1 106 ? -2.786 -6.925 -4.955 1.00 89.88 106 SER A C 1
ATOM 845 O O . SER A 1 106 ? -2.286 -6.068 -5.683 1.00 89.88 106 SER A O 1
ATOM 847 N N . VAL A 1 107 ? -2.524 -8.228 -5.100 1.00 91.81 107 VAL A N 1
ATOM 848 C CA . VAL A 1 107 ? -1.677 -8.753 -6.183 1.00 91.81 107 VAL A CA 1
ATOM 849 C C . VAL A 1 107 ? -2.282 -8.403 -7.545 1.00 91.81 107 VAL A C 1
ATOM 851 O O . VAL A 1 107 ? -1.591 -7.843 -8.400 1.00 91.81 107 VAL A O 1
ATOM 854 N N . TYR A 1 108 ? -3.579 -8.670 -7.732 1.00 91.56 108 TYR A N 1
ATOM 855 C CA . TYR A 1 108 ? -4.304 -8.330 -8.955 1.00 91.56 108 TYR A CA 1
ATOM 856 C C . TYR A 1 108 ? -4.280 -6.824 -9.224 1.00 91.56 108 TYR A C 1
ATOM 858 O O . TYR A 1 108 ? -3.968 -6.411 -10.335 1.00 91.56 108 TYR A O 1
ATOM 866 N N . LEU A 1 109 ? -4.550 -5.997 -8.214 1.00 90.00 109 LEU A N 1
ATOM 867 C CA . LEU A 1 109 ? -4.594 -4.540 -8.331 1.00 90.00 109 LEU A CA 1
ATOM 868 C C . LEU A 1 109 ? -3.234 -3.938 -8.716 1.00 90.00 109 LEU A C 1
ATOM 870 O O . LEU A 1 109 ? -3.177 -3.052 -9.570 1.00 90.00 109 LEU A O 1
ATOM 874 N N . LEU A 1 110 ? -2.134 -4.452 -8.161 1.00 89.44 110 LEU A N 1
ATOM 875 C CA . LEU A 1 110 ? -0.779 -4.038 -8.539 1.00 89.44 110 LEU A CA 1
ATOM 876 C C . LEU A 1 110 ? -0.427 -4.451 -9.978 1.00 89.44 110 LEU A C 1
ATOM 878 O O . LEU A 1 110 ? 0.162 -3.659 -10.716 1.00 89.44 110 LEU A O 1
ATOM 882 N N . LEU A 1 111 ? -0.814 -5.660 -10.399 1.00 90.00 111 LEU A N 1
ATOM 883 C CA . LEU A 1 111 ? -0.603 -6.148 -11.768 1.00 90.00 111 LEU A CA 1
ATOM 884 C C . LEU A 1 111 ? -1.463 -5.412 -12.796 1.00 90.00 111 LEU A C 1
ATOM 886 O O . LEU A 1 111 ? -0.972 -5.056 -13.866 1.00 90.00 111 LEU A O 1
ATOM 890 N N . HIS A 1 112 ? -2.728 -5.159 -12.471 1.00 88.75 112 HIS A N 1
ATOM 891 C CA . HIS A 1 112 ? -3.657 -4.426 -13.324 1.00 88.75 112 HIS A CA 1
ATOM 892 C C . HIS A 1 112 ? -3.156 -3.004 -13.594 1.00 88.75 112 HIS A C 1
ATOM 894 O O . HIS A 1 112 ? -3.321 -2.484 -14.696 1.00 88.75 112 HIS A O 1
ATOM 900 N N . HIS A 1 113 ? -2.473 -2.401 -12.617 1.00 85.38 113 HIS A N 1
ATOM 901 C CA . HIS A 1 113 ? -1.885 -1.075 -12.762 1.00 85.38 113 HIS A CA 1
ATOM 902 C C . HIS A 1 113 ? -0.737 -1.003 -13.772 1.00 85.38 113 HIS A C 1
ATOM 904 O O . HIS A 1 113 ? -0.590 0.012 -14.454 1.00 85.38 113 HIS A O 1
ATOM 910 N N . ASN A 1 114 ? 0.084 -2.051 -13.874 1.00 85.81 114 ASN A N 1
ATOM 911 C CA . ASN A 1 114 ? 1.111 -2.143 -14.906 1.00 85.81 114 ASN A CA 1
ATOM 912 C C . ASN A 1 114 ? 1.300 -3.594 -15.389 1.00 85.81 114 ASN A C 1
ATOM 914 O O . ASN A 1 114 ? 2.221 -4.288 -14.944 1.00 85.81 114 ASN A O 1
ATOM 918 N N . PRO A 1 115 ? 0.500 -4.046 -16.371 1.00 86.69 115 PRO A N 1
ATOM 919 C CA . PRO A 1 115 ? 0.572 -5.419 -16.864 1.00 86.69 115 PRO A CA 1
ATOM 920 C C . PRO A 1 115 ? 1.878 -5.716 -17.614 1.00 86.69 115 PRO A C 1
ATOM 922 O O . PRO A 1 115 ? 2.237 -6.878 -17.797 1.00 86.69 115 PRO A O 1
ATOM 925 N N . ARG A 1 116 ? 2.643 -4.689 -18.021 1.00 86.31 116 ARG A N 1
ATOM 926 C CA . ARG A 1 116 ? 3.927 -4.876 -18.720 1.00 86.31 116 ARG A CA 1
ATOM 927 C C . ARG A 1 116 ? 4.982 -5.543 -17.841 1.00 86.31 116 ARG A C 1
ATOM 929 O O . ARG 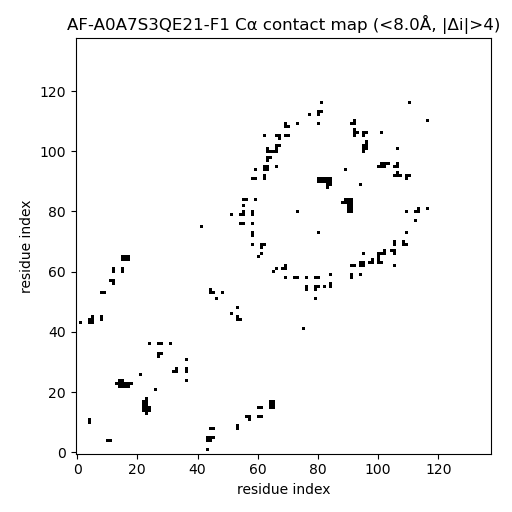A 1 116 ? 5.919 -6.122 -18.383 1.00 86.31 116 ARG A O 1
ATOM 936 N N . LEU A 1 117 ? 4.820 -5.505 -16.516 1.00 83.81 117 LEU A N 1
ATOM 937 C CA . LEU A 1 117 ? 5.720 -6.175 -15.573 1.00 83.81 117 LEU A CA 1
ATOM 938 C C . LEU A 1 117 ? 5.738 -7.705 -15.750 1.00 83.81 117 LEU A C 1
ATOM 940 O O . LEU A 1 117 ? 6.722 -8.341 -15.382 1.00 83.81 117 LEU A O 1
ATOM 944 N N . LEU A 1 118 ? 4.703 -8.290 -16.366 1.00 81.31 118 LEU A N 1
ATOM 945 C CA . LEU A 1 118 ? 4.641 -9.721 -16.685 1.00 81.31 118 LEU A CA 1
ATOM 946 C C . LEU A 1 118 ? 5.431 -10.094 -17.948 1.00 81.31 118 LEU A C 1
ATOM 948 O O . LEU A 1 118 ? 5.881 -11.229 -18.083 1.00 81.31 118 LEU A O 1
ATOM 952 N N . ASN A 1 119 ? 5.661 -9.139 -18.853 1.00 75.44 119 ASN A N 1
ATOM 953 C CA . ASN A 1 119 ? 6.342 -9.386 -20.130 1.00 75.44 119 ASN A CA 1
ATOM 954 C C . ASN A 1 119 ? 7.877 -9.313 -20.023 1.00 75.44 119 ASN A C 1
ATOM 956 O O . ASN A 1 119 ? 8.572 -9.420 -21.031 1.00 75.44 119 ASN A O 1
ATOM 960 N N . GLY A 1 120 ? 8.419 -9.142 -18.812 1.00 59.31 120 GLY A N 1
ATOM 961 C CA . GLY A 1 120 ? 9.856 -9.045 -18.536 1.00 59.31 120 GLY A CA 1
ATOM 962 C C . GLY A 1 120 ? 10.592 -10.384 -18.408 1.00 59.31 120 GLY A C 1
ATOM 963 O O . GLY A 1 120 ? 11.695 -10.407 -17.866 1.00 59.31 120 GLY A O 1
ATOM 964 N N . GLY A 1 121 ? 9.994 -11.494 -18.854 1.00 52.06 121 GLY A N 1
ATOM 965 C CA . GLY A 1 121 ? 10.604 -12.822 -18.792 1.00 52.06 121 GLY A CA 1
ATOM 966 C C . GLY A 1 121 ? 11.978 -12.861 -19.468 1.00 52.06 121 GLY A C 1
ATOM 967 O O . GLY A 1 121 ? 12.129 -12.477 -20.628 1.00 52.06 121 GLY A O 1
ATOM 968 N N . CYS A 1 122 ? 12.980 -13.327 -18.719 1.00 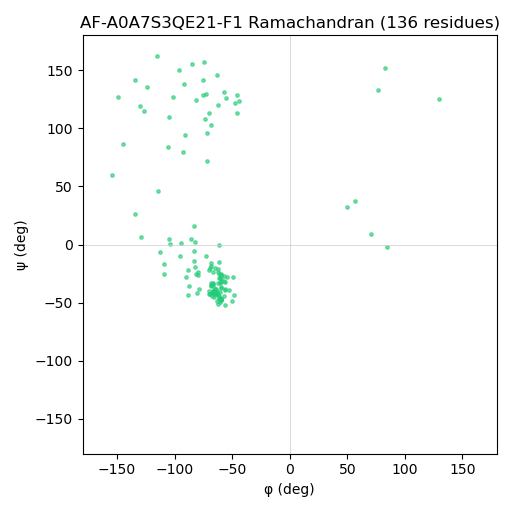44.94 122 CYS A N 1
ATOM 969 C CA . CYS A 1 122 ? 14.342 -13.560 -19.176 1.00 44.94 122 CYS A CA 1
ATOM 970 C C . CYS A 1 122 ? 14.389 -14.255 -20.547 1.00 44.94 122 CYS A C 1
ATOM 972 O O . CYS A 1 122 ? 13.954 -15.397 -20.687 1.00 44.94 122 CYS A O 1
ATOM 974 N N . LYS A 1 123 ? 15.063 -13.637 -21.524 1.00 48.28 123 LYS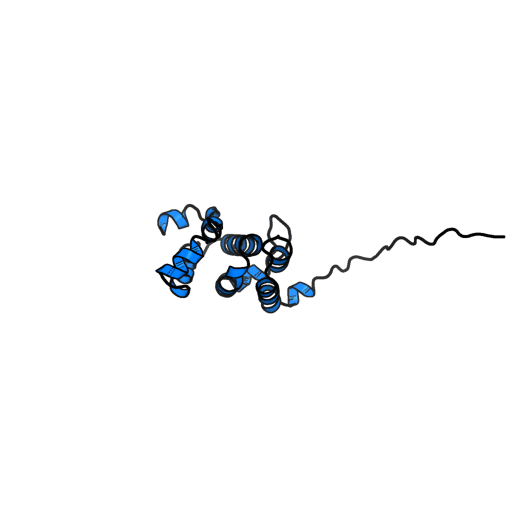 A N 1
ATOM 975 C CA . LYS A 1 123 ? 15.758 -14.391 -22.576 1.00 48.28 123 LYS A CA 1
ATOM 976 C C . LYS A 1 123 ? 16.994 -15.041 -21.948 1.00 48.28 123 LYS A C 1
ATOM 978 O O . LYS A 1 123 ? 18.112 -14.584 -22.159 1.00 48.28 123 LYS A O 1
ATOM 983 N N . SER A 1 124 ? 16.799 -16.056 -21.116 1.00 49.16 124 SER A N 1
ATOM 984 C CA . SER A 1 124 ? 17.897 -16.885 -20.623 1.00 49.16 124 SER A CA 1
ATOM 985 C C . SER A 1 124 ? 17.833 -18.210 -21.356 1.00 49.16 124 SER A C 1
ATOM 987 O O . SER A 1 124 ? 16.902 -18.988 -21.175 1.00 49.16 124 SER A O 1
ATOM 989 N N . SER A 1 125 ? 18.814 -18.413 -22.230 1.00 43.47 125 SER A N 1
ATOM 990 C CA . SER A 1 125 ? 19.068 -19.635 -22.978 1.00 43.47 125 SER A CA 1
ATOM 991 C C . SER A 1 125 ? 18.982 -20.853 -22.060 1.00 43.47 125 SER A C 1
ATOM 993 O O . SER A 1 125 ? 19.798 -21.034 -21.157 1.00 43.47 125 SER A O 1
ATOM 995 N N . CYS A 1 126 ? 17.976 -21.685 -22.284 1.00 36.34 126 CYS A N 1
ATOM 996 C CA . CYS A 1 126 ? 17.837 -22.981 -21.651 1.00 36.34 126 CYS A CA 1
ATOM 997 C C . CYS A 1 126 ? 18.932 -23.921 -22.175 1.00 36.34 126 CYS A C 1
ATOM 999 O O . CYS A 1 126 ? 18.814 -24.472 -23.262 1.00 36.34 126 CYS A O 1
ATOM 1001 N N . ASN A 1 127 ? 19.975 -24.154 -21.378 1.00 44.38 127 ASN A N 1
ATOM 1002 C CA . ASN A 1 127 ? 20.714 -25.414 -21.446 1.00 44.38 127 ASN A CA 1
ATOM 1003 C C . ASN A 1 127 ? 20.092 -26.358 -20.419 1.00 44.38 127 ASN A C 1
ATOM 1005 O O . ASN A 1 127 ? 20.579 -26.499 -19.298 1.00 44.38 127 ASN A O 1
ATOM 1009 N N . LEU A 1 128 ? 18.960 -26.956 -20.795 1.00 41.25 128 LEU A N 1
ATOM 1010 C CA . LEU A 1 128 ? 18.380 -28.050 -20.033 1.00 41.25 128 LEU A CA 1
ATOM 1011 C C . LEU A 1 128 ? 19.247 -29.287 -20.284 1.00 41.25 128 LEU A C 1
ATOM 1013 O O . LEU A 1 128 ? 19.272 -29.837 -21.384 1.00 41.25 128 LEU A O 1
ATOM 1017 N N . HIS A 1 129 ? 20.008 -29.663 -19.258 1.00 41.38 129 HIS A N 1
ATOM 1018 C CA . HIS A 1 129 ? 20.784 -30.893 -19.195 1.00 41.38 129 HIS A CA 1
ATOM 1019 C C . HIS A 1 129 ? 19.926 -32.087 -19.628 1.00 41.38 129 HIS A C 1
ATOM 1021 O O . HIS A 1 129 ? 18.894 -32.390 -19.031 1.00 41.38 129 HIS A O 1
ATOM 1027 N N . LYS A 1 130 ? 20.397 -32.774 -20.667 1.00 39.25 130 LYS A N 1
ATOM 1028 C CA . LYS A 1 130 ? 19.847 -34.028 -21.158 1.00 39.25 130 LYS A CA 1
ATOM 1029 C C . LYS A 1 130 ? 20.195 -35.140 -20.161 1.00 39.25 130 LYS A C 1
ATOM 1031 O O . LYS A 1 130 ? 21.297 -35.677 -20.193 1.00 39.25 130 LYS A O 1
ATOM 1036 N N . MET A 1 131 ? 19.275 -35.459 -19.257 1.00 42.19 131 MET A N 1
ATOM 1037 C CA . MET A 1 131 ? 19.252 -36.750 -18.568 1.00 42.19 131 MET A CA 1
ATOM 1038 C C . MET A 1 131 ? 18.375 -37.677 -19.415 1.00 42.19 131 MET A C 1
ATOM 1040 O O . MET A 1 131 ? 17.156 -37.647 -19.302 1.00 42.19 131 MET A O 1
ATOM 1044 N N . GLU A 1 132 ? 18.994 -38.448 -20.312 1.00 39.97 132 GLU A N 1
ATOM 1045 C CA . GLU A 1 132 ? 18.376 -39.673 -20.830 1.00 39.97 132 GLU A CA 1
ATOM 1046 C C . GLU A 1 132 ? 19.010 -40.863 -20.115 1.00 39.97 132 GLU A C 1
ATOM 1048 O O . GLU A 1 132 ? 20.233 -40.992 -20.001 1.00 39.97 132 GLU A O 1
ATOM 1053 N N . GLU A 1 133 ? 18.119 -41.669 -19.557 1.00 38.97 133 GLU A N 1
ATOM 1054 C CA . GLU A 1 133 ? 18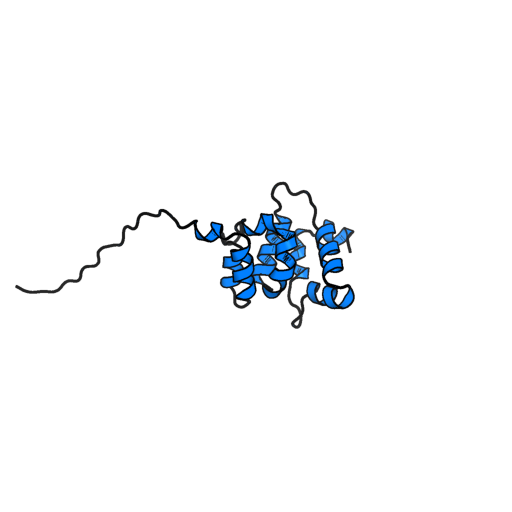.365 -42.813 -18.707 1.00 38.97 133 GLU A CA 1
ATOM 1055 C C . GLU A 1 133 ? 19.127 -43.928 -19.424 1.00 38.97 133 GLU A C 1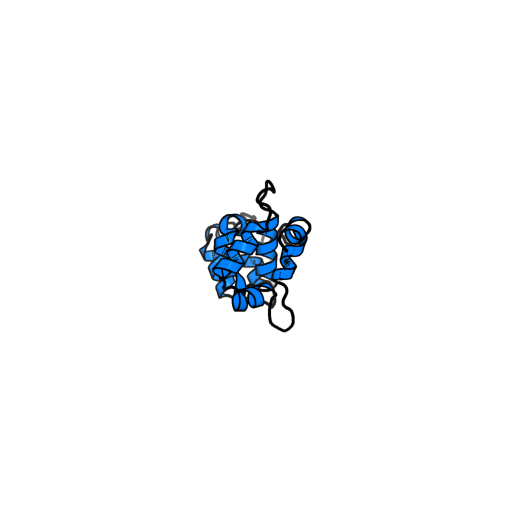
ATOM 1057 O O . GLU A 1 133 ? 18.933 -44.232 -20.600 1.00 38.97 133 GLU A O 1
ATOM 1062 N N . ARG A 1 134 ? 19.961 -44.609 -18.638 1.00 46.56 134 ARG A N 1
ATOM 1063 C CA . ARG A 1 134 ? 20.461 -45.941 -18.954 1.00 46.56 134 ARG A CA 1
ATOM 1064 C C . ARG A 1 134 ? 19.323 -46.956 -18.838 1.00 46.56 134 ARG A C 1
ATOM 1066 O O . ARG A 1 134 ? 18.929 -47.279 -17.725 1.00 46.56 134 ARG A O 1
ATOM 1073 N N . GLN A 1 135 ? 18.923 -47.548 -19.956 1.00 40.97 135 GLN A N 1
ATOM 1074 C CA . GLN A 1 135 ? 18.491 -48.948 -20.104 1.00 40.97 135 GLN A CA 1
ATOM 1075 C C . GLN A 1 135 ? 18.892 -49.326 -21.545 1.00 40.97 135 GLN A C 1
ATOM 1077 O O . GLN A 1 135 ? 18.623 -48.555 -22.450 1.00 40.97 135 GLN A O 1
ATOM 1082 N N . GLY A 1 136 ? 19.618 -50.382 -21.907 1.00 40.78 136 GLY A N 1
ATOM 1083 C CA . GLY A 1 136 ? 19.858 -51.695 -21.328 1.00 40.78 136 GLY A CA 1
ATOM 1084 C C . GLY A 1 136 ? 19.613 -52.720 -22.450 1.00 40.78 136 GLY A C 1
ATOM 1085 O O . GLY A 1 136 ? 18.509 -52.740 -22.979 1.00 40.78 136 GLY A O 1
ATOM 1086 N N . LYS A 1 137 ? 20.604 -53.589 -22.731 1.00 42.16 137 LYS A N 1
ATOM 1087 C CA . LYS A 1 137 ? 20.581 -54.754 -23.660 1.00 42.16 137 LYS A CA 1
ATOM 1088 C C . LYS A 1 137 ? 20.683 -54.381 -25.155 1.00 42.16 137 LYS A C 1
ATOM 1090 O O . LYS A 1 137 ? 19.986 -53.488 -25.606 1.00 42.16 137 LYS A O 1
ATOM 1095 N N . SER A 1 138 ? 21.516 -55.006 -25.986 1.00 43.19 138 SER A N 1
ATOM 1096 C CA . SER A 1 138 ? 22.257 -56.271 -25.908 1.00 43.19 138 SER A CA 1
ATOM 1097 C C . SER A 1 138 ? 23.539 -56.191 -26.733 1.00 43.19 138 SER A C 1
ATOM 1099 O O . SER A 1 138 ? 23.631 -55.273 -27.575 1.00 43.19 138 SER A O 1
#

pLDDT: mean 76.18, std 16.66, range [36.34, 93.88]

Solvent-accessible surface area (backbone atoms only — not comparable to full-atom values): 8310 Å² total; per-residue (Å²): 110,62,70,60,42,57,75,41,57,90,51,58,49,59,39,51,42,71,54,96,91,41,24,58,50,57,56,38,29,76,76,63,34,57,69,56,43,52,51,51,53,56,74,35,51,76,88,81,47,103,75,49,56,66,56,34,52,42,49,44,41,33,22,44,64,38,15,83,53,37,80,74,44,46,84,80,40,59,83,40,62,79,41,57,41,88,90,77,70,37,37,38,38,53,38,14,64,72,37,98,51,48,34,70,69,37,27,48,53,50,36,71,75,46,61,67,71,72,73,68,68,76,94,64,84,81,80,75,79,84,84,78,81,94,78,82,90,132